Protein AF-A0A0Q4K2F2-F1 (afdb_monomer)

Secondary structure (DSSP, 8-state):
------------------PPP------HHHHHHHHHHHHH-EEEEEE-GGG-EEEEEEE--S-HHHHHHHHHHHHHHHHHHHHHHHH--SHHHHHHHHHHHHHHHHHHHHHHHTPPPP-

Mean predicted aligned error: 12.24 Å

Foldseek 3Di:
DDDDDDDDPDDDPDPDPDDPPDPPDPDPVQLVLLLVLVVPWDWDWDQDPPRDTDIGTPDGSVDPVSNVQLSVQLVVLCVVLVVQCVVDPDPVSNVVSVVSSVVSSVVSSCVSSVPDPDD

Radius of gyration: 27.41 Å; Cα contacts (8 Å, |Δi|>4): 95; chains: 1; bounding box: 30×39×111 Å

Solvent-accessible surface area (backbone atoms only — not comparable to full-atom values): 7373 Å² total; per-residue (Å²): 132,89,85,90,83,82,88,79,85,80,80,81,79,79,83,71,79,81,72,78,74,78,80,89,62,84,48,70,68,54,26,51,49,48,46,55,32,55,71,70,40,38,69,47,80,45,76,50,82,92,76,41,75,45,67,44,76,74,34,75,51,85,40,72,67,60,44,50,52,50,38,53,42,45,50,52,30,43,61,76,40,41,69,60,55,73,65,38,86,44,71,68,50,39,53,52,52,50,50,50,31,51,51,47,31,54,64,45,47,28,66,77,25,66,43,76,82,83,127

pLDDT: mean 81.89, std 16.92, range [42.41, 97.75]

Sequence (119 aa):
MMRRQALLTAAMIALLPEAPAAATGQDSGDVVVRASRLRDWRSVLEVGQGDVVTCRTLRSTGDAALDADACAARTRCYDAARPRIVAARTRRALTAVNRDIDRCFADLSTRITGDPPRK

Structure (mmCIF, N/CA/C/O backbone):
data_AF-A0A0Q4K2F2-F1
#
_entry.id   AF-A0A0Q4K2F2-F1
#
loop_
_atom_site.group_PDB
_atom_site.id
_atom_site.type_symbol
_atom_site.label_atom_id
_atom_site.label_alt_id
_atom_site.label_comp_id
_atom_site.label_asym_id
_atom_site.label_entity_id
_atom_site.label_seq_id
_atom_site.pdbx_PDB_ins_code
_atom_site.Cartn_x
_atom_site.Cartn_y
_atom_site.Cartn_z
_atom_site.occupancy
_atom_site.B_iso_or_equiv
_atom_site.auth_seq_id
_atom_site.auth_comp_id
_atom_site.auth_asym_id
_atom_site.auth_atom_id
_atom_site.pdbx_PDB_model_num
ATOM 1 N N . MET A 1 1 ? 3.039 -7.631 -90.755 1.00 42.41 1 MET A N 1
ATOM 2 C CA . MET A 1 1 ? 3.688 -6.655 -89.851 1.00 42.41 1 MET A CA 1
ATOM 3 C C . MET A 1 1 ? 2.824 -6.504 -88.602 1.00 42.41 1 MET A C 1
ATOM 5 O O . MET A 1 1 ? 1.651 -6.242 -88.783 1.00 42.41 1 MET A O 1
ATOM 9 N N . MET A 1 2 ? 3.409 -6.712 -87.408 1.00 45.78 2 MET A N 1
ATOM 10 C CA . MET A 1 2 ? 3.075 -6.127 -86.081 1.00 45.78 2 MET A CA 1
ATOM 11 C C . MET A 1 2 ? 1.600 -6.183 -85.597 1.00 45.78 2 MET A C 1
ATOM 13 O O . MET A 1 2 ? 0.707 -5.683 -86.254 1.00 45.78 2 MET A O 1
ATOM 17 N N . ARG A 1 3 ? 1.263 -6.693 -84.404 1.00 52.81 3 ARG A N 1
ATOM 18 C CA . ARG A 1 3 ? 1.731 -6.195 -83.098 1.00 52.81 3 ARG A CA 1
ATOM 19 C C . ARG A 1 3 ? 1.406 -7.206 -81.981 1.00 52.81 3 ARG A C 1
ATOM 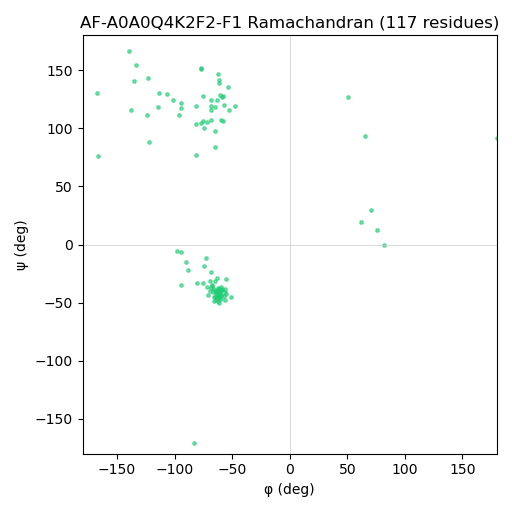21 O O . ARG A 1 3 ? 0.278 -7.666 -81.853 1.00 52.81 3 ARG A O 1
ATOM 28 N N . ARG A 1 4 ? 2.428 -7.514 -81.180 1.00 56.41 4 ARG A N 1
ATOM 29 C CA . ARG A 1 4 ? 2.367 -8.150 -79.853 1.00 56.41 4 ARG A CA 1
ATOM 30 C C . ARG A 1 4 ? 1.938 -7.110 -78.808 1.00 56.41 4 ARG A C 1
ATOM 32 O O . ARG A 1 4 ? 2.331 -5.961 -78.981 1.00 56.41 4 ARG A O 1
ATOM 39 N N . GLN A 1 5 ? 1.270 -7.531 -77.727 1.00 58.19 5 GLN A N 1
ATOM 40 C CA . GLN A 1 5 ? 1.343 -6.977 -76.351 1.00 58.19 5 GLN A CA 1
ATOM 41 C C . GLN A 1 5 ? 0.382 -7.801 -75.463 1.00 58.19 5 GLN A C 1
ATOM 43 O O . GLN A 1 5 ? -0.827 -7.688 -75.601 1.00 58.19 5 GLN A O 1
ATOM 48 N N . ALA A 1 6 ? 0.826 -8.875 -74.802 1.00 54.38 6 ALA A N 1
ATOM 49 C CA . ALA A 1 6 ? 1.601 -8.933 -73.553 1.00 54.38 6 ALA A CA 1
ATOM 50 C C . ALA A 1 6 ? 0.819 -8.396 -72.337 1.00 54.38 6 ALA A C 1
ATOM 52 O O . ALA A 1 6 ? 0.815 -7.202 -72.054 1.00 54.38 6 ALA A O 1
ATOM 53 N N . LEU A 1 7 ? 0.170 -9.335 -71.638 1.00 57.22 7 LEU A N 1
ATOM 54 C CA . LEU A 1 7 ? -0.373 -9.209 -70.287 1.00 57.22 7 LEU A CA 1
ATOM 55 C C . LEU A 1 7 ? 0.752 -8.836 -69.308 1.00 57.22 7 LEU A C 1
ATOM 57 O O . LEU A 1 7 ? 1.764 -9.531 -69.249 1.00 57.22 7 LEU A O 1
ATOM 61 N N . LEU A 1 8 ? 0.560 -7.781 -68.519 1.00 54.69 8 LEU A N 1
ATOM 62 C CA . LEU A 1 8 ? 1.399 -7.454 -67.364 1.00 54.69 8 LEU A CA 1
ATOM 63 C C . LEU A 1 8 ? 0.503 -7.385 -66.127 1.00 54.69 8 LEU A C 1
ATOM 65 O O . LEU A 1 8 ? -0.029 -6.337 -65.770 1.00 54.69 8 LEU A O 1
ATOM 69 N N . THR A 1 9 ? 0.319 -8.537 -65.488 1.00 58.28 9 THR A N 1
ATOM 70 C CA . THR A 1 9 ? -0.233 -8.639 -64.138 1.00 58.28 9 THR A CA 1
ATOM 71 C C . THR A 1 9 ? 0.863 -8.198 -63.170 1.00 58.28 9 THR A C 1
ATOM 73 O O . THR A 1 9 ? 1.808 -8.940 -62.909 1.00 58.28 9 THR A O 1
ATOM 76 N N . ALA A 1 10 ? 0.788 -6.960 -62.686 1.00 61.34 10 ALA A N 1
ATOM 77 C CA . ALA A 1 10 ? 1.699 -6.455 -61.667 1.00 61.34 10 ALA A CA 1
ATOM 78 C C . ALA A 1 10 ? 1.362 -7.108 -60.315 1.00 61.34 10 ALA A C 1
ATOM 80 O O . ALA A 1 10 ? 0.359 -6.778 -59.686 1.00 61.34 10 ALA A O 1
ATOM 81 N N . ALA A 1 11 ? 2.194 -8.052 -59.877 1.00 61.34 11 ALA A N 1
ATOM 82 C CA . ALA A 1 11 ? 2.155 -8.589 -58.523 1.00 61.34 11 ALA A CA 1
ATOM 83 C C . ALA A 1 11 ? 2.796 -7.572 -57.561 1.00 61.34 11 ALA A C 1
ATOM 85 O O . ALA A 1 11 ? 4.017 -7.422 -57.532 1.00 61.34 11 ALA A O 1
ATOM 86 N N . MET A 1 12 ? 1.980 -6.856 -56.783 1.00 58.25 12 MET A N 1
ATOM 87 C CA . MET A 1 12 ? 2.462 -6.111 -55.617 1.00 58.25 12 MET A CA 1
ATOM 88 C C . MET A 1 12 ? 2.749 -7.101 -54.486 1.00 58.25 12 MET A C 1
ATOM 90 O O . MET A 1 12 ? 1.830 -7.615 -53.852 1.00 58.25 12 MET A O 1
ATOM 94 N N . ILE A 1 13 ? 4.028 -7.358 -54.217 1.00 65.56 13 ILE A N 1
ATOM 95 C CA . ILE A 1 13 ? 4.460 -7.963 -52.956 1.00 65.56 13 ILE A CA 1
ATOM 96 C C . ILE A 1 13 ? 4.525 -6.823 -51.938 1.00 65.56 13 ILE A C 1
ATOM 98 O O . ILE A 1 13 ? 5.432 -5.993 -51.977 1.00 65.56 13 ILE A O 1
ATOM 102 N N . ALA A 1 14 ? 3.529 -6.752 -51.057 1.00 57.81 14 ALA A N 1
ATOM 103 C CA . ALA A 1 14 ? 3.571 -5.879 -49.896 1.00 57.81 14 ALA A CA 1
ATOM 104 C C . ALA A 1 14 ? 4.642 -6.405 -48.927 1.00 57.81 14 ALA A C 1
ATOM 106 O O . ALA A 1 14 ? 4.453 -7.439 -48.288 1.00 57.81 14 ALA A O 1
ATOM 107 N N . LEU A 1 15 ? 5.774 -5.703 -48.831 1.00 58.78 15 LEU A N 1
ATOM 108 C CA . LEU A 1 15 ? 6.692 -5.828 -47.700 1.00 58.78 15 LEU A CA 1
ATOM 109 C C . LEU A 1 15 ? 5.953 -5.314 -46.457 1.00 58.78 15 LEU A C 1
ATOM 111 O O . LEU A 1 15 ? 5.875 -4.106 -46.236 1.00 58.78 15 LEU A O 1
ATOM 115 N N . LEU A 1 16 ? 5.386 -6.218 -45.659 1.00 65.06 16 LEU A N 1
ATOM 116 C CA . LEU A 1 16 ? 5.032 -5.879 -44.286 1.00 65.06 16 LEU A CA 1
ATOM 117 C C . LEU A 1 16 ? 6.329 -5.855 -43.464 1.00 65.06 16 LEU A C 1
ATOM 119 O O . LEU A 1 16 ? 7.073 -6.837 -43.505 1.00 65.06 16 LEU A O 1
ATOM 123 N N . PRO A 1 17 ? 6.622 -4.777 -42.716 1.00 58.12 17 PRO A N 1
ATOM 124 C CA . PRO A 1 17 ? 7.642 -4.840 -41.686 1.00 58.12 17 PRO A CA 1
ATOM 125 C C . PRO A 1 17 ? 7.188 -5.850 -40.630 1.00 58.12 17 PRO A C 1
ATOM 127 O O . PRO A 1 17 ? 6.086 -5.755 -40.087 1.00 58.12 17 PRO A O 1
ATOM 130 N N . GLU A 1 18 ? 8.041 -6.835 -40.373 1.00 55.53 18 GLU A N 1
ATOM 131 C CA . GLU A 1 18 ? 7.903 -7.779 -39.273 1.00 55.53 18 GLU A CA 1
ATOM 132 C C . GLU A 1 18 ? 7.858 -6.967 -37.971 1.00 55.53 18 GLU A C 1
ATOM 134 O O . GLU A 1 18 ? 8.844 -6.351 -37.562 1.00 55.53 18 GLU A O 1
ATOM 139 N N . ALA A 1 19 ? 6.669 -6.865 -37.372 1.00 55.69 19 ALA A N 1
ATOM 140 C CA . ALA A 1 19 ? 6.508 -6.237 -36.072 1.00 55.69 19 ALA A CA 1
ATOM 141 C C . ALA A 1 19 ? 7.353 -7.037 -35.068 1.00 55.69 19 ALA A C 1
ATOM 143 O O . ALA A 1 19 ? 7.215 -8.264 -35.032 1.00 55.69 19 ALA A O 1
ATOM 144 N N . PRO A 1 20 ? 8.225 -6.395 -34.268 1.00 53.94 20 PRO A N 1
ATOM 145 C CA . PRO A 1 20 ? 9.027 -7.114 -33.294 1.00 53.94 20 PRO A CA 1
ATOM 146 C C . PRO A 1 20 ? 8.081 -7.874 -32.370 1.00 53.94 20 PRO A C 1
ATOM 148 O O . PRO A 1 20 ? 7.207 -7.281 -31.732 1.00 53.94 20 PRO A O 1
ATOM 151 N N . ALA A 1 21 ? 8.238 -9.198 -32.355 1.00 53.53 21 ALA A N 1
ATOM 152 C CA . ALA A 1 21 ? 7.536 -10.082 -31.449 1.00 53.53 21 ALA A CA 1
ATOM 153 C C . ALA A 1 21 ? 7.635 -9.497 -30.038 1.00 53.53 21 ALA A C 1
ATOM 155 O O . ALA A 1 21 ? 8.733 -9.284 -29.518 1.00 53.53 21 ALA A O 1
ATOM 156 N N . ALA A 1 22 ? 6.483 -9.186 -29.445 1.00 50.72 22 ALA A N 1
ATOM 157 C CA . ALA A 1 22 ? 6.409 -8.773 -28.058 1.00 50.72 22 ALA A CA 1
ATOM 158 C C . ALA A 1 22 ? 7.120 -9.841 -27.222 1.00 50.72 22 ALA A C 1
ATOM 160 O O . ALA A 1 22 ? 6.701 -10.998 -27.203 1.00 50.72 22 ALA A O 1
ATOM 161 N N . ALA A 1 23 ? 8.223 -9.458 -26.580 1.00 48.50 23 ALA A N 1
ATOM 162 C CA . ALA A 1 23 ? 8.966 -10.306 -25.667 1.00 48.50 23 ALA A CA 1
ATOM 163 C C . ALA A 1 23 ? 8.079 -10.621 -24.452 1.00 48.50 23 ALA A C 1
ATOM 165 O O . ALA A 1 23 ? 8.123 -9.950 -23.425 1.00 48.50 23 ALA A O 1
ATOM 166 N N . THR A 1 24 ? 7.227 -11.636 -24.572 1.00 53.00 24 THR A N 1
ATOM 167 C CA . THR A 1 24 ? 6.497 -12.225 -23.451 1.00 53.00 24 THR A CA 1
ATOM 168 C C . THR A 1 24 ? 7.433 -13.194 -22.749 1.00 53.00 24 THR A C 1
ATOM 170 O O . THR A 1 24 ? 7.382 -14.406 -22.941 1.00 53.00 24 THR A O 1
ATOM 173 N N . GLY A 1 25 ? 8.346 -12.632 -21.975 1.00 48.09 25 GLY A N 1
ATOM 174 C CA . GLY A 1 25 ? 9.295 -13.377 -21.171 1.00 48.09 25 GLY A CA 1
ATOM 175 C C . GLY A 1 25 ? 9.931 -12.412 -20.199 1.00 48.09 25 GLY A C 1
ATOM 176 O O . GLY A 1 25 ? 11.043 -11.956 -20.430 1.00 48.09 25 GLY A O 1
ATOM 177 N N . GLN A 1 26 ? 9.199 -12.047 -19.145 1.00 58.16 26 GLN A N 1
ATOM 178 C CA . GLN A 1 26 ? 9.833 -11.434 -17.986 1.00 58.16 26 GLN A CA 1
ATOM 179 C C . GLN A 1 26 ? 10.839 -12.475 -17.486 1.00 58.16 26 GLN A C 1
ATOM 181 O O . GLN A 1 26 ? 10.441 -13.558 -17.053 1.00 58.16 26 GLN A O 1
ATOM 186 N N . ASP A 1 27 ? 12.126 -12.210 -17.703 1.00 64.38 27 ASP A N 1
ATOM 187 C CA . ASP A 1 27 ? 13.194 -13.151 -17.391 1.00 64.38 27 ASP A CA 1
ATOM 188 C C . ASP A 1 27 ? 13.060 -13.575 -15.922 1.00 64.38 27 ASP A C 1
ATOM 190 O O . ASP A 1 27 ? 12.821 -12.745 -15.040 1.00 64.38 27 ASP A O 1
ATOM 194 N N . SER A 1 28 ? 13.194 -14.873 -15.642 1.00 64.06 28 SER A N 1
ATOM 195 C CA . SER A 1 28 ? 13.109 -15.387 -14.268 1.00 64.06 28 SER A CA 1
ATOM 196 C C . SER A 1 28 ? 14.119 -14.678 -13.356 1.00 64.06 28 SER A C 1
ATOM 198 O O . SER A 1 28 ? 13.854 -14.482 -12.169 1.00 64.06 28 SER A O 1
ATOM 200 N N . GLY A 1 29 ? 15.253 -14.234 -13.917 1.00 69.00 29 GLY A N 1
ATOM 201 C CA . GLY A 1 29 ? 16.229 -13.398 -13.220 1.00 69.00 29 GLY A CA 1
ATOM 202 C C . GLY A 1 29 ? 15.670 -12.042 -12.770 1.00 69.00 29 GLY A C 1
ATOM 203 O O . GLY A 1 29 ? 15.919 -11.626 -11.637 1.00 69.00 29 GLY A O 1
ATOM 204 N N . ASP A 1 30 ? 14.862 -11.380 -13.600 1.00 75.56 30 ASP A N 1
ATOM 205 C CA . ASP A 1 30 ? 14.254 -10.082 -13.282 1.00 75.56 30 ASP A CA 1
ATOM 206 C C . ASP A 1 30 ? 13.195 -10.208 -12.173 1.00 75.56 30 ASP A C 1
ATOM 208 O O . ASP A 1 30 ? 13.182 -9.421 -11.224 1.00 75.56 30 ASP A O 1
ATOM 212 N N . VAL A 1 31 ? 12.383 -11.273 -12.206 1.00 76.12 31 VAL A N 1
ATOM 213 C CA . VAL A 1 31 ? 11.402 -11.591 -11.149 1.00 76.12 31 VAL A CA 1
ATOM 214 C C . VAL A 1 31 ? 12.079 -11.720 -9.780 1.00 76.12 31 VAL A C 1
ATOM 216 O O . VAL A 1 31 ? 11.643 -11.105 -8.801 1.00 76.12 31 VAL A O 1
ATOM 219 N N . VAL A 1 32 ? 13.182 -12.477 -9.700 1.00 78.62 32 VAL A N 1
ATOM 220 C CA . VAL A 1 32 ? 13.925 -12.687 -8.445 1.00 78.62 32 VAL A CA 1
ATOM 221 C C . VAL A 1 32 ? 14.541 -11.383 -7.937 1.00 78.62 32 VAL A C 1
ATOM 223 O O . VAL A 1 32 ? 14.500 -11.117 -6.731 1.00 78.62 32 VAL A O 1
ATOM 226 N N . VAL A 1 33 ? 15.082 -10.546 -8.829 1.00 83.56 33 VAL A N 1
ATOM 227 C CA . VAL A 1 33 ? 15.661 -9.245 -8.463 1.00 83.56 33 VAL A CA 1
ATOM 228 C C . VAL A 1 33 ? 14.586 -8.298 -7.937 1.00 83.56 33 VAL A C 1
ATOM 230 O O . VAL A 1 33 ? 14.761 -7.738 -6.852 1.00 83.56 33 VAL A O 1
ATOM 233 N N . ARG A 1 34 ? 13.453 -8.161 -8.636 1.00 86.00 34 ARG A N 1
ATOM 234 C CA . ARG A 1 34 ? 12.323 -7.324 -8.197 1.00 86.00 34 ARG A CA 1
ATOM 235 C C . ARG A 1 34 ? 11.782 -7.790 -6.845 1.00 86.00 34 ARG A C 1
ATOM 237 O O . ARG A 1 34 ? 11.636 -6.975 -5.933 1.00 86.00 34 ARG A O 1
ATOM 244 N N . ALA A 1 35 ? 11.573 -9.097 -6.673 1.00 81.94 35 ALA A N 1
ATOM 245 C CA . ALA A 1 35 ? 11.151 -9.671 -5.396 1.00 81.94 35 ALA A CA 1
ATOM 246 C C . ALA A 1 35 ? 12.175 -9.422 -4.286 1.00 81.94 35 ALA A C 1
ATOM 248 O O . ALA A 1 35 ? 11.802 -9.075 -3.166 1.00 81.94 35 ALA A O 1
ATOM 249 N N . SER A 1 36 ? 13.470 -9.545 -4.588 1.00 85.00 36 SER A N 1
ATOM 250 C CA . SER A 1 36 ? 14.530 -9.255 -3.624 1.00 85.00 36 SER A CA 1
ATOM 251 C C . SER A 1 36 ? 14.540 -7.808 -3.177 1.00 85.00 36 SER A C 1
ATOM 253 O O . SER A 1 36 ? 14.629 -7.550 -1.980 1.00 85.00 36 SER A O 1
ATOM 255 N N . ARG A 1 37 ? 14.421 -6.874 -4.118 1.00 87.06 37 ARG A N 1
ATOM 256 C CA . ARG A 1 37 ? 14.412 -5.448 -3.808 1.00 87.06 37 ARG A CA 1
ATOM 257 C C . ARG A 1 37 ? 13.215 -5.073 -2.933 1.00 87.06 37 ARG A C 1
ATOM 259 O O . ARG A 1 37 ? 13.378 -4.331 -1.967 1.00 87.06 37 ARG A O 1
ATOM 266 N N . LEU A 1 38 ? 12.037 -5.642 -3.196 1.00 90.19 38 LEU A N 1
ATOM 267 C CA . LEU A 1 38 ? 10.838 -5.363 -2.399 1.00 90.19 38 LEU A CA 1
ATOM 268 C C . LEU A 1 38 ? 10.888 -5.900 -0.963 1.00 90.19 38 LEU A C 1
ATOM 270 O O . LEU A 1 38 ? 10.209 -5.343 -0.101 1.00 90.19 38 LEU A O 1
ATOM 274 N N . ARG A 1 39 ? 11.699 -6.924 -0.659 1.00 87.62 39 ARG A N 1
ATOM 275 C CA . ARG A 1 39 ? 11.833 -7.448 0.718 1.00 87.62 39 ARG A CA 1
ATOM 276 C C . ARG A 1 39 ? 12.304 -6.383 1.707 1.00 87.62 39 ARG A C 1
ATOM 278 O O . ARG A 1 39 ? 11.828 -6.333 2.845 1.00 87.62 39 ARG A O 1
ATOM 285 N N . ASP A 1 40 ? 13.212 -5.519 1.271 1.00 88.81 40 ASP A N 1
ATOM 286 C CA . ASP A 1 40 ? 13.783 -4.468 2.110 1.00 88.81 40 ASP A CA 1
ATOM 287 C C . ASP A 1 40 ? 13.059 -3.131 1.976 1.00 88.81 40 ASP A C 1
ATOM 289 O O . ASP A 1 40 ? 13.318 -2.222 2.760 1.00 88.81 40 ASP A O 1
ATOM 293 N N . TRP A 1 41 ? 12.108 -3.013 1.053 1.00 95.31 41 TRP A N 1
ATOM 294 C CA . TRP A 1 41 ? 11.315 -1.802 0.891 1.00 95.31 41 TRP A CA 1
ATOM 295 C C . TRP A 1 41 ? 10.506 -1.480 2.153 1.00 95.31 41 TRP A C 1
ATOM 297 O O . TRP A 1 41 ? 9.949 -2.367 2.810 1.00 95.31 41 TRP A O 1
ATOM 307 N N . ARG A 1 42 ? 10.445 -0.200 2.525 1.00 95.06 42 ARG A N 1
ATOM 308 C CA . ARG A 1 42 ? 9.678 0.280 3.686 1.00 95.06 42 ARG A CA 1
ATOM 309 C C . ARG A 1 42 ? 8.912 1.532 3.305 1.00 95.06 42 ARG A C 1
ATOM 311 O O . ARG A 1 42 ? 9.476 2.420 2.670 1.00 95.06 42 ARG A O 1
ATOM 318 N N . SER A 1 43 ? 7.680 1.653 3.784 1.00 95.00 43 SER A N 1
ATOM 319 C CA . SER A 1 43 ? 6.872 2.861 3.636 1.00 95.00 43 SER A CA 1
ATOM 320 C C . SER A 1 43 ? 6.083 3.177 4.900 1.00 95.00 43 SER A C 1
ATOM 322 O O . SER A 1 43 ? 5.959 2.350 5.807 1.00 95.00 43 SER A O 1
ATOM 324 N N . VAL A 1 44 ? 5.551 4.393 4.944 1.00 94.44 44 VAL A N 1
ATOM 325 C CA . VAL A 1 44 ? 4.531 4.822 5.895 1.00 94.44 44 VAL A CA 1
ATOM 326 C C . VAL A 1 44 ? 3.321 5.326 5.118 1.00 94.44 44 VAL A C 1
ATOM 328 O O . VAL A 1 44 ? 3.466 5.929 4.054 1.00 94.44 44 VAL A O 1
ATOM 331 N N . LEU A 1 45 ? 2.130 5.051 5.643 1.00 92.94 45 LEU A N 1
ATOM 332 C CA . LEU A 1 45 ? 0.888 5.643 5.165 1.00 92.94 45 LEU A CA 1
ATOM 333 C C . LEU A 1 45 ? 0.496 6.766 6.120 1.00 92.94 45 LEU A C 1
ATOM 335 O O . LEU A 1 45 ? 0.375 6.543 7.325 1.00 92.94 45 LEU A O 1
ATOM 339 N N . GLU A 1 46 ? 0.310 7.958 5.577 1.00 90.88 46 GLU A N 1
ATOM 340 C CA . GLU A 1 46 ? -0.090 9.153 6.309 1.00 90.88 46 GLU A CA 1
ATOM 341 C C . GLU A 1 46 ? -1.494 9.551 5.850 1.00 90.88 46 GLU A C 1
ATOM 343 O O . GLU A 1 46 ? -1.765 9.619 4.652 1.00 90.88 46 GLU A O 1
ATOM 348 N N . VAL A 1 47 ? -2.398 9.788 6.802 1.00 88.62 47 VAL A N 1
ATOM 349 C CA . VAL A 1 47 ? -3.748 10.283 6.512 1.00 88.62 47 VAL A CA 1
ATOM 350 C C . VAL A 1 47 ? -3.734 11.794 6.692 1.00 88.62 47 VAL A C 1
ATOM 352 O O . VAL A 1 47 ? -3.549 12.292 7.802 1.00 88.62 47 VAL A O 1
ATOM 355 N N . GLY A 1 48 ? -3.869 12.511 5.582 1.00 84.88 48 GLY A N 1
ATOM 356 C CA . GLY A 1 48 ? -3.969 13.962 5.537 1.00 84.88 48 GLY A CA 1
ATOM 357 C C . GLY A 1 48 ? -5.390 14.466 5.786 1.00 84.88 48 GLY A C 1
ATOM 358 O O . GLY A 1 48 ? -6.301 13.717 6.143 1.00 84.88 48 GLY A O 1
ATOM 359 N N . GLN A 1 49 ? -5.590 15.768 5.578 1.00 84.75 49 GLN A N 1
ATOM 360 C CA . GLN A 1 49 ? -6.927 16.358 5.646 1.00 84.75 49 GLN A CA 1
ATOM 361 C C . GLN A 1 49 ? -7.859 15.750 4.589 1.00 84.75 49 GLN A C 1
ATOM 363 O O . GLN A 1 49 ? -7.446 15.502 3.458 1.00 84.75 49 GLN A O 1
ATOM 368 N N . GLY A 1 50 ? -9.123 15.536 4.964 1.00 81.69 50 GLY A N 1
ATOM 369 C CA . GLY A 1 50 ? -10.147 15.010 4.056 1.00 81.69 50 GLY A CA 1
ATOM 370 C C . GLY A 1 50 ? -9.968 13.534 3.686 1.00 81.69 50 GLY A C 1
ATOM 371 O O . GLY A 1 50 ? -10.331 13.152 2.580 1.00 81.69 50 GLY A O 1
ATOM 372 N N . ASP A 1 51 ? -9.389 12.723 4.580 1.00 81.56 51 ASP A N 1
ATOM 373 C CA . ASP A 1 51 ? -9.138 11.284 4.384 1.00 81.56 51 ASP A CA 1
ATOM 374 C C . ASP A 1 51 ? -8.190 10.945 3.219 1.00 81.56 51 ASP A C 1
ATOM 376 O O . ASP A 1 51 ? -8.151 9.806 2.748 1.00 81.56 51 ASP A O 1
ATOM 380 N N . VAL A 1 52 ? -7.389 11.910 2.758 1.00 83.25 52 VAL A N 1
ATOM 381 C CA . VAL A 1 52 ? -6.374 11.668 1.727 1.00 83.25 52 VAL A CA 1
ATOM 382 C C . VAL A 1 52 ? -5.272 10.781 2.300 1.00 83.25 52 VAL A C 1
ATOM 384 O O . VAL A 1 52 ? -4.590 11.167 3.248 1.00 83.25 52 VAL A O 1
ATOM 387 N N . VAL A 1 53 ? -5.078 9.599 1.715 1.00 90.00 53 VAL A N 1
ATOM 388 C CA . VAL A 1 53 ? -4.017 8.665 2.109 1.00 90.00 53 VAL A CA 1
ATOM 389 C C . VAL A 1 53 ? -2.797 8.879 1.222 1.00 90.00 53 VAL A C 1
ATOM 391 O O . VAL A 1 53 ? -2.840 8.641 0.016 1.00 90.00 53 VAL A O 1
ATOM 394 N N . THR A 1 54 ? -1.686 9.268 1.836 1.00 91.38 54 THR A N 1
ATOM 395 C CA . THR A 1 54 ? -0.396 9.419 1.163 1.00 91.38 54 THR A CA 1
ATOM 396 C C . THR A 1 54 ? 0.522 8.272 1.561 1.00 91.38 54 THR A C 1
ATOM 398 O O . THR A 1 54 ? 0.721 8.007 2.745 1.00 91.38 54 THR A O 1
ATOM 401 N N . CYS A 1 55 ? 1.118 7.600 0.575 1.00 95.25 55 CYS A N 1
ATOM 402 C CA . CYS A 1 55 ? 2.194 6.641 0.810 1.00 95.25 55 CYS A CA 1
ATOM 403 C C . CYS A 1 55 ? 3.547 7.327 0.647 1.00 95.25 55 CYS A C 1
ATOM 405 O O . CYS A 1 55 ? 3.851 7.860 -0.419 1.00 95.25 55 CYS A O 1
ATOM 407 N N . ARG A 1 56 ? 4.366 7.292 1.698 1.00 94.50 56 ARG A N 1
ATOM 408 C CA . ARG A 1 56 ? 5.728 7.822 1.689 1.00 94.50 56 ARG A CA 1
ATOM 409 C C . ARG A 1 56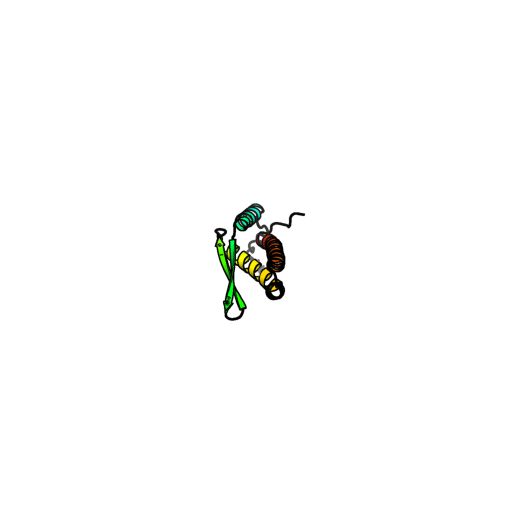 ? 6.729 6.688 1.855 1.00 94.50 56 ARG A C 1
ATOM 411 O O . ARG A 1 56 ? 6.745 6.003 2.879 1.00 94.50 56 ARG A O 1
ATOM 418 N N . THR A 1 57 ? 7.587 6.506 0.858 1.00 95.56 57 THR A N 1
ATOM 419 C CA . THR A 1 57 ? 8.690 5.540 0.907 1.00 95.56 57 THR A CA 1
ATOM 420 C C . THR A 1 57 ? 9.733 5.985 1.935 1.00 95.56 57 THR A C 1
ATOM 422 O O . THR A 1 57 ? 10.246 7.099 1.876 1.00 95.56 57 THR A O 1
ATOM 425 N N . LEU A 1 58 ? 10.040 5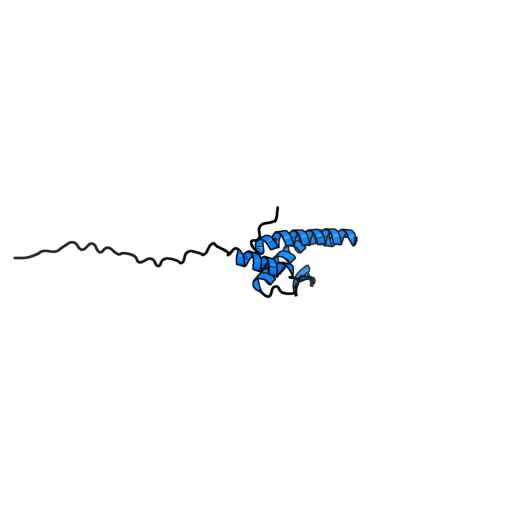.110 2.892 1.00 96.00 58 LEU A N 1
ATOM 426 C CA . LEU A 1 58 ? 11.083 5.293 3.909 1.00 96.00 58 LEU A CA 1
ATOM 427 C C . LEU A 1 58 ? 12.405 4.646 3.488 1.00 96.00 58 LEU A C 1
ATOM 429 O O . LEU A 1 58 ? 13.478 5.147 3.813 1.00 96.00 58 LEU A O 1
ATOM 433 N N . ARG A 1 59 ? 12.327 3.517 2.779 1.00 96.62 59 ARG A N 1
ATOM 434 C CA . ARG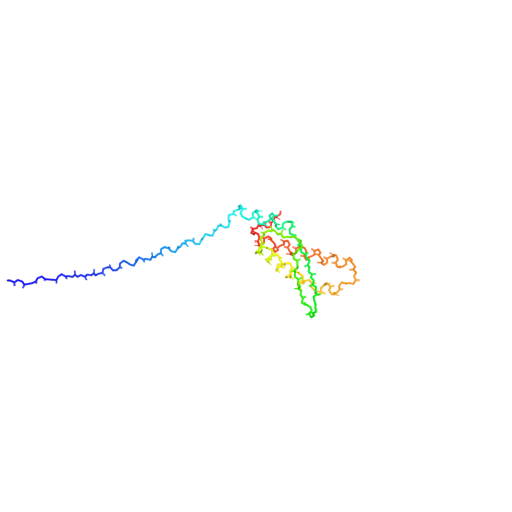 A 1 59 ? 13.473 2.817 2.198 1.00 96.62 59 ARG A CA 1
ATOM 435 C C . ARG A 1 59 ? 13.089 2.350 0.802 1.00 96.62 59 ARG A C 1
ATOM 437 O O . ARG A 1 59 ? 12.180 1.534 0.668 1.00 96.62 59 ARG A O 1
ATOM 444 N N . SER A 1 60 ? 13.773 2.901 -0.194 1.00 94.62 60 SER A N 1
ATOM 445 C CA . SER A 1 60 ? 13.550 2.628 -1.615 1.00 94.62 60 SER A CA 1
ATOM 446 C C . SER A 1 60 ? 14.139 1.282 -2.035 1.00 94.62 60 SER A C 1
ATOM 448 O O . SER A 1 60 ? 15.136 0.827 -1.472 1.00 94.62 60 SER A O 1
ATOM 450 N N . THR A 1 61 ? 13.538 0.673 -3.056 1.00 93.81 61 THR A N 1
ATOM 451 C CA . THR A 1 61 ? 14.092 -0.475 -3.789 1.00 93.81 61 THR A CA 1
ATOM 452 C C . THR A 1 61 ? 15.267 -0.109 -4.706 1.00 93.81 61 THR A C 1
ATOM 454 O O . THR A 1 61 ? 15.935 -1.005 -5.225 1.00 93.81 61 THR A O 1
ATOM 457 N N . GLY A 1 62 ? 15.506 1.188 -4.931 1.00 92.81 62 GLY A N 1
ATOM 458 C CA . GLY A 1 62 ? 16.391 1.702 -5.979 1.00 92.81 62 GLY A CA 1
ATOM 459 C C . GLY A 1 62 ? 15.729 1.777 -7.362 1.00 92.81 62 GLY A C 1
ATOM 460 O O . GLY A 1 62 ? 16.372 2.208 -8.314 1.00 92.81 62 GLY A O 1
ATOM 461 N N . ASP A 1 63 ? 14.459 1.380 -7.476 1.00 92.56 63 ASP A N 1
ATOM 462 C CA . ASP A 1 63 ? 13.644 1.450 -8.687 1.00 92.56 63 ASP A CA 1
ATOM 463 C C . ASP A 1 63 ? 12.368 2.250 -8.383 1.00 92.56 63 ASP A C 1
ATOM 465 O O . ASP A 1 63 ? 11.498 1.822 -7.623 1.00 92.56 63 ASP A O 1
ATOM 469 N N . ALA A 1 64 ? 12.260 3.444 -8.970 1.00 92.50 64 ALA A N 1
ATOM 470 C CA . ALA A 1 64 ? 11.149 4.354 -8.707 1.00 92.50 64 ALA A CA 1
ATOM 471 C C . ALA A 1 64 ? 9.794 3.804 -9.185 1.00 92.50 64 ALA A C 1
ATOM 473 O O . ALA A 1 64 ? 8.772 4.090 -8.561 1.00 92.50 64 ALA A O 1
ATOM 474 N N . ALA A 1 65 ? 9.772 3.011 -10.262 1.00 91.88 65 ALA A N 1
ATOM 475 C CA . ALA A 1 65 ? 8.541 2.402 -10.757 1.00 91.88 65 ALA A CA 1
ATOM 476 C C . ALA A 1 65 ? 8.077 1.296 -9.802 1.00 91.88 65 ALA A C 1
ATOM 478 O O . ALA A 1 65 ? 6.911 1.260 -9.412 1.00 91.88 65 ALA A O 1
ATOM 479 N N . LEU A 1 66 ? 9.014 0.462 -9.340 1.00 92.00 66 LEU A N 1
ATOM 480 C CA . LEU A 1 66 ? 8.732 -0.575 -8.349 1.00 92.00 66 LEU A CA 1
ATOM 481 C C . LEU A 1 66 ? 8.252 0.015 -7.013 1.00 92.00 66 LEU A C 1
ATOM 483 O O . LEU A 1 66 ? 7.318 -0.509 -6.407 1.00 92.00 66 LEU A O 1
ATOM 487 N N . ASP A 1 67 ? 8.852 1.122 -6.570 1.00 95.00 67 ASP A N 1
ATOM 488 C CA . ASP A 1 67 ? 8.422 1.844 -5.369 1.00 95.00 67 ASP A CA 1
ATOM 489 C C . ASP A 1 67 ? 7.004 2.419 -5.518 1.00 95.00 67 ASP A C 1
ATOM 491 O O . ASP A 1 67 ? 6.211 2.347 -4.576 1.00 95.00 67 ASP A O 1
ATOM 495 N N . ALA A 1 68 ? 6.673 2.977 -6.688 1.00 95.12 68 ALA A N 1
ATOM 496 C CA . ALA A 1 68 ? 5.346 3.515 -6.973 1.00 95.12 68 ALA A CA 1
ATOM 497 C C . ALA A 1 68 ? 4.278 2.411 -6.969 1.00 95.12 68 ALA A C 1
ATOM 499 O O . ALA A 1 68 ? 3.241 2.564 -6.316 1.00 95.12 68 ALA A O 1
ATOM 500 N N . ASP A 1 69 ? 4.556 1.275 -7.613 1.00 94.62 69 ASP A N 1
ATOM 501 C CA . ASP A 1 69 ? 3.669 0.107 -7.625 1.00 94.62 69 ASP A CA 1
ATOM 502 C C . ASP A 1 69 ? 3.458 -0.455 -6.214 1.00 94.62 69 ASP A C 1
ATOM 504 O O . ASP A 1 69 ? 2.328 -0.744 -5.803 1.00 94.62 69 ASP A O 1
ATOM 508 N N . ALA A 1 70 ? 4.535 -0.560 -5.432 1.00 95.56 70 ALA A N 1
ATOM 509 C CA . ALA A 1 70 ? 4.471 -1.007 -4.047 1.00 95.56 70 ALA A CA 1
ATOM 510 C C . ALA A 1 70 ? 3.649 -0.053 -3.175 1.00 95.56 70 ALA A C 1
ATOM 512 O O . ALA A 1 70 ? 2.802 -0.498 -2.394 1.00 95.56 70 ALA A O 1
ATOM 513 N N . CYS A 1 71 ? 3.834 1.259 -3.335 1.00 96.44 71 CYS A N 1
ATOM 514 C CA . CYS A 1 71 ? 3.016 2.247 -2.643 1.00 96.44 71 CYS A CA 1
ATOM 515 C C . CYS A 1 71 ? 1.537 2.130 -3.029 1.00 96.44 71 CYS A C 1
ATOM 517 O O . CYS A 1 71 ? 0.683 2.078 -2.144 1.00 96.44 71 CYS A O 1
ATOM 519 N N . ALA A 1 72 ? 1.223 2.010 -4.321 1.00 95.75 72 ALA A N 1
ATOM 520 C CA . ALA A 1 72 ? -0.148 1.842 -4.789 1.00 95.75 72 ALA A CA 1
ATOM 521 C C . ALA A 1 72 ? -0.806 0.579 -4.203 1.00 95.75 72 ALA A C 1
ATOM 523 O O . ALA A 1 72 ? -1.947 0.633 -3.738 1.00 95.75 72 ALA A O 1
ATOM 524 N N . ALA A 1 73 ? -0.090 -0.549 -4.157 1.00 95.94 73 ALA A N 1
ATOM 525 C CA . ALA A 1 73 ? -0.580 -1.773 -3.526 1.00 95.94 73 ALA A CA 1
ATOM 526 C C . ALA A 1 73 ? -0.810 -1.609 -2.018 1.00 95.94 73 ALA A C 1
ATOM 528 O O . ALA A 1 73 ? -1.846 -2.031 -1.500 1.00 95.94 73 ALA A O 1
ATOM 529 N N . ARG A 1 74 ? 0.120 -0.959 -1.309 1.00 95.75 74 ARG A N 1
ATOM 530 C CA . ARG A 1 74 ? -0.002 -0.705 0.131 1.00 95.75 74 ARG A CA 1
ATOM 531 C C . ARG A 1 74 ? -1.215 0.174 0.448 1.00 95.75 74 ARG A C 1
ATOM 533 O O . ARG A 1 74 ? -1.980 -0.166 1.352 1.00 95.75 74 ARG A O 1
ATOM 540 N N . THR A 1 75 ? -1.426 1.247 -0.317 1.00 96.12 75 THR A N 1
ATOM 541 C CA . THR A 1 75 ? -2.589 2.137 -0.183 1.00 96.12 75 THR A CA 1
ATOM 542 C C . THR A 1 75 ? -3.898 1.388 -0.430 1.00 96.12 75 THR A C 1
ATOM 544 O O . THR A 1 75 ? -4.802 1.470 0.395 1.00 96.12 75 THR A O 1
ATOM 547 N N . ARG A 1 76 ? -3.981 0.554 -1.477 1.00 95.75 76 ARG A N 1
ATOM 548 C CA . ARG A 1 76 ? -5.178 -0.270 -1.750 1.00 95.75 76 ARG A CA 1
ATOM 549 C C . ARG A 1 76 ? -5.544 -1.187 -0.579 1.00 95.75 76 ARG A C 1
ATOM 551 O O . ARG A 1 76 ? -6.714 -1.285 -0.213 1.00 95.75 76 ARG A O 1
ATOM 558 N N . CYS A 1 77 ? -4.555 -1.847 0.025 1.00 96.31 77 CYS A N 1
ATOM 559 C CA . CYS A 1 77 ? -4.783 -2.706 1.189 1.00 96.31 77 CYS A CA 1
ATOM 560 C C . CYS A 1 77 ? -5.250 -1.917 2.417 1.00 96.31 77 CYS A C 1
ATOM 562 O O . CYS A 1 77 ? -6.113 -2.388 3.161 1.00 96.31 77 CYS A O 1
ATOM 564 N N . TYR A 1 78 ? -4.706 -0.716 2.621 1.00 95.25 78 TYR A N 1
ATOM 565 C CA . TYR A 1 78 ? -5.165 0.188 3.669 1.00 95.25 78 TYR A CA 1
ATOM 566 C C . TYR A 1 78 ? -6.605 0.642 3.439 1.00 95.25 78 TYR A C 1
ATOM 568 O O . TYR A 1 78 ? -7.413 0.539 4.357 1.00 95.25 78 TYR A O 1
ATOM 576 N N . ASP A 1 79 ? -6.957 1.071 2.226 1.00 94.62 79 ASP A N 1
ATOM 577 C CA . ASP A 1 79 ? -8.304 1.550 1.907 1.00 94.62 79 ASP A CA 1
ATOM 578 C C . ASP A 1 79 ? -9.364 0.477 2.161 1.00 94.62 79 ASP A C 1
ATOM 580 O O . ASP A 1 79 ? -10.377 0.743 2.811 1.00 94.62 79 ASP A O 1
ATOM 584 N N . ALA A 1 80 ? -9.091 -0.766 1.756 1.00 95.50 80 ALA A N 1
ATOM 585 C CA . ALA A 1 80 ? -9.959 -1.908 2.045 1.00 95.50 80 ALA A CA 1
ATOM 586 C C . ALA A 1 80 ? -10.089 -2.197 3.556 1.00 95.50 80 ALA A C 1
ATOM 588 O O . ALA A 1 80 ? -11.103 -2.719 4.026 1.00 95.50 80 ALA A O 1
ATOM 589 N N . ALA A 1 81 ? -9.062 -1.876 4.344 1.00 96.00 81 ALA A N 1
ATOM 590 C CA . ALA A 1 81 ? -9.057 -2.048 5.792 1.00 96.00 81 ALA A CA 1
ATOM 591 C C . ALA A 1 81 ? -9.586 -0.824 6.560 1.00 96.00 81 ALA A C 1
ATOM 593 O O . ALA A 1 81 ? -9.927 -0.967 7.737 1.00 96.00 81 ALA A O 1
ATOM 594 N N . ARG A 1 82 ? -9.708 0.348 5.923 1.00 94.00 82 ARG A N 1
ATOM 595 C CA . ARG A 1 82 ? -10.007 1.637 6.568 1.00 94.00 82 ARG A CA 1
ATOM 596 C C . ARG A 1 82 ? -11.229 1.601 7.492 1.00 94.00 82 ARG A C 1
ATOM 598 O O . ARG A 1 82 ? -11.089 2.042 8.634 1.00 94.00 82 ARG A O 1
ATOM 605 N N . PRO A 1 83 ? -12.380 1.002 7.119 1.00 95.00 83 PRO A N 1
ATOM 606 C CA . PRO A 1 83 ? -13.524 0.909 8.030 1.00 95.00 83 PRO A CA 1
ATOM 607 C C . PRO A 1 83 ? -13.202 0.145 9.322 1.00 95.00 83 PRO A C 1
ATOM 609 O O . PRO A 1 83 ? -13.653 0.513 10.404 1.00 95.00 83 PRO A O 1
ATOM 612 N N . ARG A 1 84 ? -12.373 -0.903 9.228 1.00 96.19 84 ARG A N 1
ATOM 613 C CA . ARG A 1 84 ? -11.950 -1.718 10.375 1.00 96.19 84 ARG A CA 1
ATOM 614 C C . ARG A 1 84 ? -10.918 -0.998 11.237 1.00 96.19 84 ARG A C 1
ATOM 616 O O . ARG A 1 84 ? -10.944 -1.165 12.452 1.00 96.19 84 ARG A O 1
ATOM 623 N N . ILE A 1 85 ? -10.052 -0.180 10.633 1.00 94.00 85 ILE A N 1
ATOM 624 C CA . ILE A 1 85 ? -9.132 0.709 11.361 1.00 94.00 85 ILE A CA 1
ATOM 625 C C . ILE A 1 85 ? -9.937 1.705 12.201 1.00 94.00 85 ILE A C 1
ATOM 627 O O . ILE A 1 85 ? -9.708 1.804 13.403 1.00 94.00 85 ILE A O 1
ATOM 631 N N . VAL A 1 86 ? -10.920 2.381 11.597 1.00 93.38 86 VAL A N 1
ATOM 632 C CA . VAL A 1 86 ? -11.800 3.342 12.290 1.00 93.38 86 VAL A CA 1
ATOM 633 C C . VAL A 1 86 ? -12.610 2.667 13.402 1.00 93.38 86 VAL A C 1
ATOM 635 O O . VAL A 1 86 ? -12.802 3.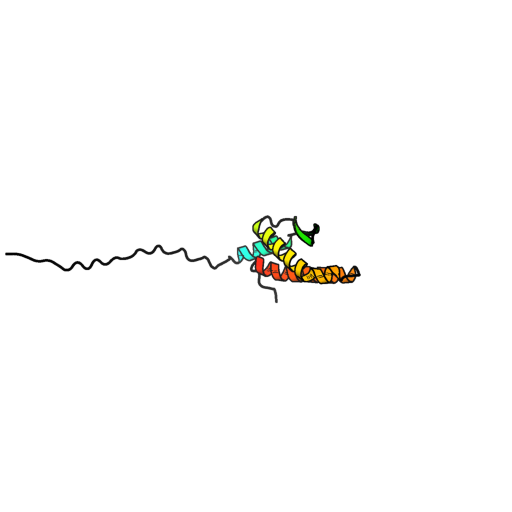237 14.476 1.00 93.38 86 VAL A O 1
ATOM 638 N N . ALA A 1 87 ? -13.066 1.433 13.178 1.00 96.06 87 ALA A N 1
ATOM 639 C CA . ALA A 1 87 ? -13.817 0.670 14.171 1.00 96.06 87 ALA A CA 1
ATOM 640 C C . ALA A 1 87 ? -12.949 0.112 15.319 1.00 96.06 87 ALA A C 1
ATOM 642 O O . ALA A 1 87 ? -13.490 -0.253 16.366 1.00 96.06 87 ALA A O 1
ATOM 643 N N . ALA A 1 88 ? -11.624 0.023 15.159 1.00 95.75 88 ALA A N 1
ATOM 644 C CA . ALA A 1 88 ? -10.741 -0.576 16.153 1.00 95.75 88 ALA A CA 1
ATOM 645 C C . ALA A 1 88 ? -10.659 0.286 17.425 1.00 95.75 88 ALA A C 1
ATOM 647 O O . ALA A 1 88 ? -10.136 1.395 17.425 1.00 95.75 88 ALA A O 1
ATOM 648 N N . ARG A 1 89 ? -11.139 -0.254 18.552 1.00 96.75 89 ARG A N 1
ATOM 649 C CA . ARG A 1 89 ? -11.142 0.445 19.855 1.00 96.75 89 ARG A CA 1
ATOM 650 C C . ARG A 1 89 ? -9.979 0.077 20.773 1.00 96.75 89 ARG A C 1
ATOM 652 O O . ARG A 1 89 ? -9.830 0.658 21.841 1.00 96.75 89 ARG A O 1
ATOM 659 N N . THR A 1 90 ? -9.159 -0.898 20.385 1.00 97.75 90 THR A N 1
ATOM 660 C CA . THR A 1 90 ? -8.023 -1.369 21.188 1.00 97.75 90 THR A CA 1
ATOM 661 C C . THR A 1 90 ? -6.775 -1.507 20.333 1.00 97.75 90 THR A C 1
ATOM 663 O O . THR A 1 90 ? -6.855 -1.780 19.133 1.00 97.75 90 THR A O 1
ATOM 666 N N . ARG A 1 91 ? -5.601 -1.411 20.971 1.00 96.31 91 ARG A N 1
ATOM 667 C CA . ARG A 1 91 ? -4.321 -1.684 20.300 1.00 96.31 91 ARG A CA 1
ATOM 668 C C . ARG A 1 91 ? -4.297 -3.082 19.687 1.00 96.31 91 ARG A C 1
ATOM 670 O O . ARG A 1 91 ? -3.856 -3.235 18.560 1.00 96.31 91 ARG A O 1
ATOM 677 N N . ARG A 1 92 ? -4.840 -4.085 20.389 1.00 96.94 92 ARG A N 1
ATOM 678 C CA . ARG A 1 92 ? -4.918 -5.467 19.892 1.00 96.94 92 ARG A CA 1
ATOM 679 C C . ARG A 1 92 ? -5.750 -5.576 18.611 1.00 96.94 92 ARG A C 1
ATOM 681 O O . ARG A 1 92 ? -5.323 -6.258 17.684 1.00 96.94 92 ARG A O 1
ATOM 688 N N . ALA A 1 93 ? -6.904 -4.907 18.553 1.00 96.50 93 ALA A N 1
ATOM 689 C CA . ALA A 1 93 ? -7.734 -4.873 17.350 1.00 96.50 93 ALA A CA 1
ATOM 690 C C . ALA A 1 93 ? -6.998 -4.190 16.188 1.00 96.50 93 ALA A C 1
ATOM 692 O O . ALA A 1 93 ? -6.949 -4.740 15.092 1.00 96.50 93 ALA A O 1
ATOM 693 N N . LEU A 1 94 ? -6.343 -3.053 16.443 1.00 95.81 94 LEU A N 1
ATOM 694 C CA . LEU A 1 94 ? -5.554 -2.354 15.427 1.00 95.81 94 LEU A CA 1
ATOM 695 C C . LEU A 1 94 ? -4.378 -3.205 14.919 1.00 95.81 94 LEU A C 1
ATOM 697 O O . LEU A 1 94 ? -4.153 -3.285 13.716 1.00 95.81 94 LEU A O 1
ATOM 701 N N . THR A 1 95 ? -3.664 -3.906 15.805 1.00 97.12 95 THR A N 1
ATOM 702 C CA . THR A 1 95 ? -2.596 -4.844 15.422 1.00 97.12 95 THR A CA 1
ATOM 703 C C . THR A 1 95 ? -3.115 -5.966 14.522 1.00 97.12 95 THR A C 1
ATOM 705 O O . THR A 1 95 ? -2.426 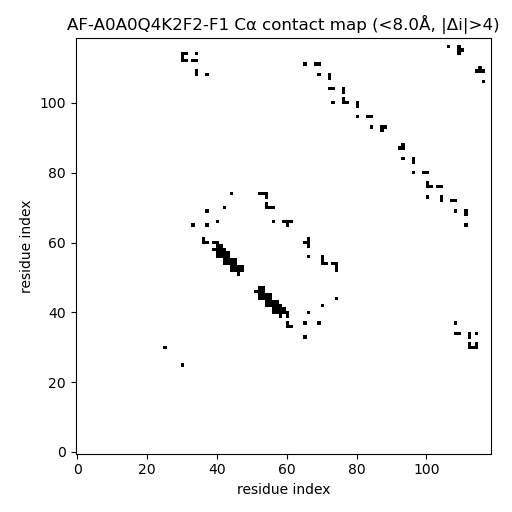-6.354 13.580 1.00 97.12 95 THR A O 1
ATOM 708 N N . ALA A 1 96 ? -4.318 -6.487 14.783 1.00 97.38 96 ALA A N 1
ATOM 709 C CA . ALA A 1 96 ? -4.928 -7.503 13.928 1.00 97.38 96 ALA A CA 1
ATOM 710 C C . ALA A 1 96 ? -5.247 -6.949 12.530 1.00 97.38 96 ALA A C 1
ATOM 712 O O . ALA A 1 96 ? -4.893 -7.576 11.536 1.00 97.38 96 ALA A O 1
ATOM 713 N N . VAL A 1 97 ? -5.825 -5.746 12.451 1.00 96.62 97 VAL A N 1
ATOM 714 C CA . VAL A 1 97 ? -6.108 -5.082 11.169 1.00 96.62 97 VAL A CA 1
ATOM 715 C C . VAL A 1 97 ? -4.818 -4.791 10.394 1.00 96.62 97 VAL A C 1
ATOM 717 O O . VAL A 1 97 ? -4.750 -5.079 9.204 1.00 96.62 97 VAL A O 1
ATOM 720 N N . ASN A 1 98 ? -3.766 -4.308 11.059 1.00 95.00 98 ASN A N 1
ATOM 721 C CA . ASN A 1 98 ? -2.468 -4.067 10.420 1.00 95.00 98 ASN A CA 1
ATOM 722 C C . ASN A 1 98 ? -1.852 -5.352 9.852 1.00 95.00 98 ASN A C 1
ATOM 724 O O . ASN A 1 98 ? -1.327 -5.334 8.744 1.00 95.00 98 ASN A O 1
ATOM 728 N N . ARG A 1 99 ? -1.988 -6.485 10.551 1.00 96.75 99 ARG A N 1
ATOM 729 C CA . ARG A 1 99 ? -1.542 -7.787 10.034 1.00 96.75 99 ARG A CA 1
ATOM 730 C C . ARG A 1 99 ? -2.294 -8.192 8.765 1.00 96.75 99 ARG A C 1
ATOM 732 O O . ARG A 1 99 ? -1.700 -8.783 7.869 1.00 96.75 99 ARG A O 1
ATOM 739 N N . ASP A 1 100 ? -3.586 -7.888 8.678 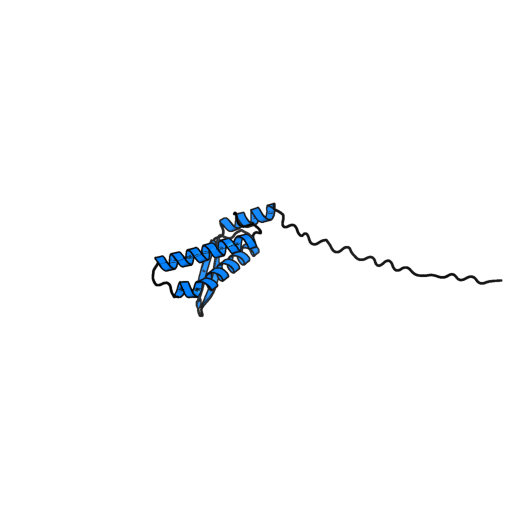1.00 96.44 100 ASP A N 1
ATOM 740 C CA . ASP A 1 100 ? -4.362 -8.152 7.464 1.00 96.44 100 ASP A CA 1
ATOM 741 C C . ASP A 1 100 ? -3.926 -7.253 6.302 1.00 96.44 100 ASP A C 1
ATOM 743 O O . ASP A 1 100 ? -3.869 -7.721 5.167 1.00 96.44 100 ASP A O 1
ATOM 747 N N . ILE A 1 101 ? -3.578 -5.992 6.577 1.00 95.38 101 ILE A N 1
ATOM 748 C CA . ILE A 1 101 ? -2.987 -5.087 5.579 1.00 95.38 101 ILE A CA 1
ATOM 749 C C . ILE A 1 101 ? -1.647 -5.643 5.092 1.00 95.38 101 ILE A C 1
ATOM 751 O O . ILE A 1 101 ? -1.413 -5.680 3.887 1.00 95.38 101 ILE A O 1
ATOM 755 N N . ASP A 1 102 ? -0.789 -6.116 6.000 1.00 94.19 102 ASP A N 1
ATOM 756 C CA . ASP A 1 102 ? 0.497 -6.725 5.646 1.00 94.19 102 ASP A CA 1
ATOM 757 C C . ASP A 1 102 ? 0.318 -7.988 4.797 1.00 94.19 102 ASP A C 1
ATOM 759 O O . ASP A 1 102 ? 1.019 -8.156 3.800 1.00 94.19 102 ASP A O 1
ATOM 763 N N . ARG A 1 103 ? -0.651 -8.846 5.141 1.00 95.00 103 ARG A N 1
ATOM 764 C CA . ARG A 1 103 ? -0.983 -10.037 4.345 1.00 95.00 103 ARG A CA 1
ATOM 765 C C . ARG A 1 103 ? -1.478 -9.656 2.951 1.00 95.00 103 ARG A C 1
ATOM 767 O O . ARG A 1 103 ? -0.962 -10.164 1.966 1.00 95.00 103 ARG A O 1
ATOM 774 N N . CYS A 1 104 ? -2.425 -8.723 2.868 1.00 95.56 104 CYS A N 1
ATOM 775 C CA . CYS A 1 104 ? -2.912 -8.196 1.594 1.00 95.56 104 CYS A CA 1
ATOM 776 C C . CYS A 1 104 ? -1.766 -7.634 0.741 1.00 95.56 104 CYS A C 1
ATOM 778 O O . CYS A 1 104 ? -1.698 -7.885 -0.460 1.00 95.56 104 CYS A O 1
ATOM 780 N N . PHE A 1 105 ? -0.837 -6.898 1.357 1.00 95.06 105 PHE A N 1
ATOM 781 C CA . PHE A 1 105 ? 0.302 -6.338 0.644 1.00 95.06 105 PHE A CA 1
ATOM 782 C C . PHE A 1 105 ? 1.249 -7.428 0.133 1.00 95.06 105 PHE A C 1
ATOM 784 O O . PHE A 1 105 ? 1.700 -7.328 -1.002 1.00 95.06 105 PHE A O 1
ATOM 791 N N . ALA A 1 106 ? 1.513 -8.475 0.920 1.00 91.62 106 ALA A N 1
ATOM 792 C CA . ALA A 1 106 ? 2.290 -9.629 0.466 1.00 91.62 106 ALA A CA 1
ATOM 793 C C . ALA A 1 106 ? 1.638 -10.323 -0.749 1.00 91.62 106 ALA A C 1
ATOM 795 O O . ALA A 1 106 ? 2.319 -10.667 -1.714 1.00 91.62 106 ALA A O 1
ATOM 796 N N . ASP A 1 107 ? 0.310 -10.450 -0.755 1.00 92.12 107 ASP A N 1
ATOM 797 C CA . ASP A 1 107 ? -0.430 -11.024 -1.886 1.00 92.12 107 ASP A CA 1
ATOM 798 C C . ASP A 1 107 ? -0.408 -10.126 -3.134 1.00 92.12 107 ASP A C 1
ATOM 800 O O . ASP A 1 107 ? -0.449 -10.622 -4.258 1.00 92.12 107 ASP A O 1
ATOM 804 N N . LEU A 1 108 ? -0.356 -8.801 -2.978 1.00 91.00 108 LEU A N 1
ATOM 805 C CA . LEU A 1 108 ? -0.227 -7.883 -4.114 1.00 91.00 108 LEU A CA 1
ATOM 806 C C . LEU A 1 108 ? 1.217 -7.759 -4.606 1.00 91.00 108 LEU A C 1
ATOM 808 O O . LEU A 1 108 ? 1.433 -7.608 -5.807 1.00 91.00 108 LEU A O 1
ATOM 812 N N . SER A 1 109 ? 2.205 -7.844 -3.716 1.00 88.50 109 SER A N 1
ATOM 813 C CA . SER A 1 109 ? 3.615 -7.712 -4.084 1.00 88.50 109 SER A CA 1
ATOM 814 C C . SER A 1 109 ? 4.098 -8.883 -4.937 1.00 88.50 109 SER A C 1
ATOM 816 O O . SER A 1 109 ? 4.826 -8.647 -5.895 1.00 88.50 109 SER A O 1
ATOM 818 N N . THR A 1 110 ? 3.606 -10.103 -4.696 1.00 87.44 110 THR A N 1
ATOM 819 C CA . THR A 1 110 ? 3.840 -11.265 -5.581 1.00 87.44 110 THR A CA 1
ATOM 820 C C . THR A 1 110 ? 3.399 -10.998 -7.023 1.00 87.44 110 THR A C 1
ATOM 822 O O . THR A 1 110 ? 4.095 -11.348 -7.974 1.00 87.44 110 THR A O 1
ATOM 825 N N . ARG A 1 111 ? 2.282 -10.281 -7.211 1.00 85.69 111 ARG A N 1
ATOM 826 C CA . ARG A 1 111 ? 1.794 -9.879 -8.541 1.00 85.69 111 ARG A CA 1
ATOM 827 C C . ARG A 1 111 ? 2.657 -8.791 -9.178 1.00 85.69 111 ARG A C 1
ATOM 829 O O . ARG A 1 111 ? 2.852 -8.821 -10.385 1.00 85.69 111 ARG A O 1
ATOM 836 N N . ILE A 1 112 ? 3.175 -7.854 -8.380 1.00 84.75 112 ILE A N 1
ATOM 837 C CA . ILE A 1 112 ? 4.073 -6.778 -8.846 1.00 84.75 112 ILE A CA 1
ATOM 838 C C . ILE A 1 112 ? 5.429 -7.342 -9.294 1.00 84.75 112 ILE A C 1
ATOM 840 O O . ILE A 1 112 ? 6.051 -6.834 -10.231 1.00 84.75 112 ILE A O 1
ATOM 844 N N . THR A 1 113 ? 5.913 -8.379 -8.613 1.00 85.56 113 THR A N 1
ATOM 845 C CA . THR A 1 113 ? 7.209 -9.000 -8.907 1.00 85.56 113 THR A CA 1
ATOM 846 C C . THR A 1 113 ? 7.104 -10.096 -9.954 1.00 85.56 113 THR A C 1
ATOM 848 O O . THR A 1 113 ? 8.106 -10.403 -10.589 1.00 85.56 113 THR A O 1
ATOM 851 N N . GLY A 1 114 ? 5.915 -10.675 -10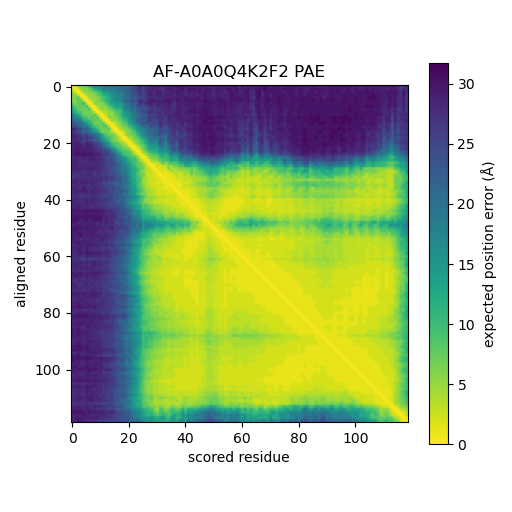.145 1.00 76.69 114 GLY A N 1
ATOM 852 C CA . GLY A 1 114 ? 5.722 -11.889 -10.937 1.00 76.69 114 GLY A CA 1
ATOM 853 C C . GLY A 1 114 ? 6.175 -13.161 -10.210 1.00 76.69 114 GLY A C 1
ATOM 854 O O . GLY A 1 114 ? 6.297 -14.205 -10.845 1.00 76.69 114 G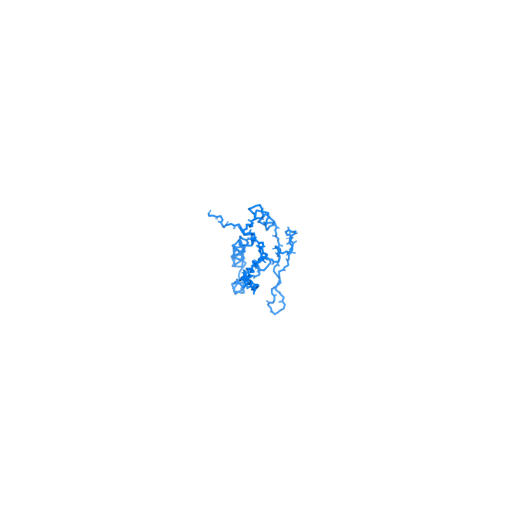LY A O 1
ATOM 855 N N . ASP A 1 115 ? 6.438 -13.085 -8.899 1.00 73.62 115 ASP A N 1
ATOM 856 C CA . ASP A 1 115 ? 6.832 -14.242 -8.084 1.00 73.62 115 ASP A CA 1
ATOM 857 C C . ASP A 1 115 ? 5.562 -15.016 -7.698 1.00 73.62 115 ASP A C 1
ATOM 859 O O . ASP A 1 115 ? 4.680 -14.430 -7.067 1.00 73.62 115 ASP A O 1
ATOM 863 N N . PRO A 1 116 ? 5.391 -16.294 -8.081 1.00 59.94 116 PRO A N 1
ATOM 864 C CA . PRO A 1 116 ? 4.204 -17.045 -7.696 1.00 59.94 116 PRO A CA 1
ATOM 865 C C . PRO A 1 116 ? 4.116 -17.197 -6.165 1.00 59.94 116 PRO A C 1
ATOM 867 O O . PRO A 1 116 ? 5.139 -17.345 -5.491 1.00 59.94 116 PRO A O 1
ATOM 870 N N . PRO A 1 117 ? 2.901 -17.215 -5.584 1.00 57.38 117 PRO A N 1
ATOM 871 C CA . PRO A 1 117 ? 2.738 -17.459 -4.156 1.00 57.38 117 PRO A CA 1
ATOM 872 C C . PRO A 1 117 ? 3.341 -18.824 -3.801 1.00 57.38 117 PRO A C 1
ATOM 874 O O . PRO A 1 117 ? 3.014 -19.839 -4.424 1.00 57.38 117 PRO A O 1
ATOM 877 N N . ARG A 1 118 ? 4.237 -18.858 -2.806 1.00 55.53 118 ARG A N 1
ATOM 878 C CA . ARG A 1 118 ? 4.788 -20.121 -2.297 1.00 55.53 118 ARG A CA 1
ATOM 879 C C . ARG A 1 118 ? 3.646 -20.910 -1.655 1.00 55.53 118 ARG A C 1
ATOM 881 O O . ARG A 1 118 ? 3.005 -20.401 -0.738 1.00 55.53 118 ARG A O 1
ATOM 888 N N . LYS A 1 119 ? 3.375 -22.097 -2.203 1.00 42.97 119 LYS A N 1
ATOM 889 C CA . LYS A 1 119 ? 2.393 -23.055 -1.679 1.00 42.97 119 LYS A CA 1
ATOM 890 C C . LYS A 1 119 ? 2.791 -23.561 -0.298 1.00 42.97 119 LYS A C 1
ATOM 892 O O . LYS A 1 119 ? 4.014 -23.690 -0.064 1.00 42.97 119 LYS A O 1
#